Protein AF-A0AAW9W8T8-F1 (afdb_monomer)

Foldseek 3Di:
DPDPAPVVVCVVVVHDLVRLCVQLVHDSVVSVCCRVDVPDDPVSSVVRD

Mean predicted aligned error: 5.29 Å

Secondary structure (DSSP, 8-state):
-----HHHHHHHTT--HHHHHHHTTS-HHHHHHHHH--TT--HHHHH--

pLDDT: mean 81.75, std 11.81, range [44.72, 93.56]

Radius of gyration: 10.23 Å; Cα contacts (8 Å, |Δi|>4): 34; chains: 1; bounding box: 20×24×20 Å

Structure (mmCIF, N/CA/C/O backbone):
data_AF-A0AAW9W8T8-F1
#
_entr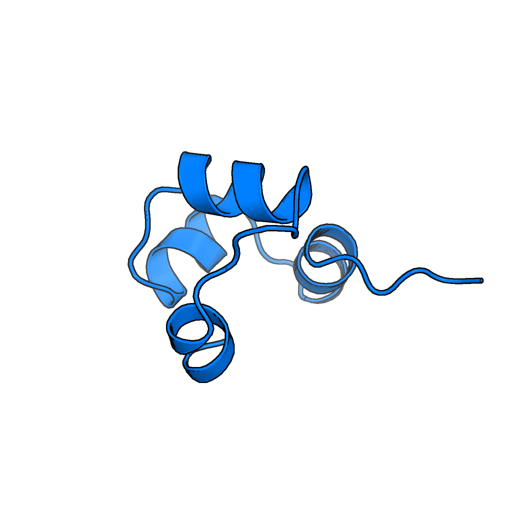y.id   AF-A0AAW9W8T8-F1
#
loop_
_atom_site.group_PDB
_atom_site.id
_atom_site.type_symbol
_atom_site.label_atom_id
_atom_site.label_alt_id
_atom_site.label_comp_id
_atom_site.label_asym_id
_atom_site.label_entity_id
_atom_site.label_seq_id
_atom_site.pdbx_PDB_ins_code
_atom_site.Cartn_x
_atom_site.Cartn_y
_atom_site.Cartn_z
_atom_site.occupancy
_atom_site.B_iso_or_equiv
_atom_site.auth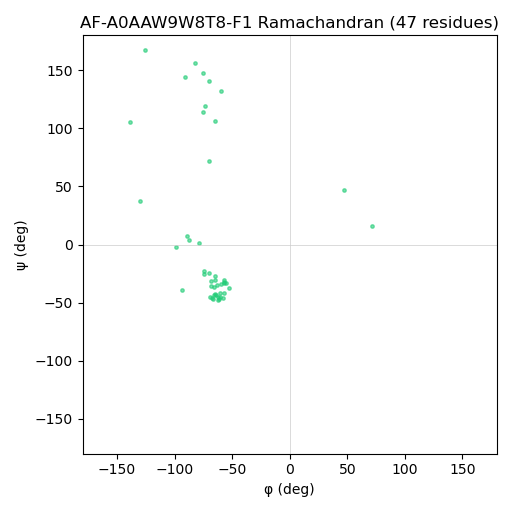_seq_id
_atom_site.auth_comp_id
_atom_site.auth_asym_id
_atom_site.auth_atom_id
_atom_site.pdbx_PDB_model_num
ATOM 1 N N . MET A 1 1 ? 8.021 -17.072 -13.104 1.00 44.72 1 MET A N 1
ATOM 2 C CA . MET A 1 1 ? 8.721 -16.405 -11.989 1.00 44.72 1 MET A CA 1
ATOM 3 C C . MET A 1 1 ? 7.660 -15.590 -11.275 1.00 44.72 1 MET A C 1
ATOM 5 O O . MET A 1 1 ? 7.149 -14.654 -11.876 1.00 44.72 1 MET A O 1
ATOM 9 N N . GLU A 1 2 ? 7.193 -16.027 -10.106 1.00 53.81 2 GLU A N 1
ATOM 10 C CA . GLU A 1 2 ? 6.186 -15.263 -9.363 1.00 53.81 2 GLU A CA 1
ATOM 11 C C . GLU A 1 2 ? 6.829 -13.947 -8.946 1.00 53.81 2 GLU A C 1
ATOM 13 O O . GLU A 1 2 ? 7.734 -13.909 -8.120 1.00 53.81 2 GLU A O 1
ATOM 18 N N . GLN A 1 3 ? 6.441 -12.867 -9.610 1.00 55.94 3 GLN A N 1
ATOM 19 C CA . GLN A 1 3 ? 6.900 -11.539 -9.260 1.00 55.94 3 GLN A CA 1
ATOM 20 C C . GLN A 1 3 ? 6.135 -11.147 -7.995 1.00 55.94 3 GLN A C 1
ATOM 22 O O . GLN A 1 3 ? 4.906 -11.036 -8.029 1.00 55.94 3 GLN A O 1
ATOM 27 N N . TRP A 1 4 ? 6.842 -10.990 -6.871 1.00 72.00 4 TRP A N 1
ATOM 28 C CA . TRP A 1 4 ? 6.273 -10.568 -5.586 1.00 72.00 4 TRP A CA 1
ATOM 29 C C . TRP A 1 4 ? 5.859 -9.095 -5.683 1.00 72.00 4 TRP A C 1
ATOM 31 O O . TRP A 1 4 ? 6.520 -8.188 -5.186 1.00 72.00 4 TRP A O 1
ATOM 41 N N . THR A 1 5 ? 4.787 -8.838 -6.426 1.00 85.56 5 THR A N 1
ATOM 42 C CA . THR A 1 5 ? 4.205 -7.506 -6.560 1.00 85.56 5 THR A CA 1
ATOM 43 C C . THR A 1 5 ? 3.439 -7.167 -5.288 1.00 85.56 5 THR A C 1
ATOM 45 O O . THR A 1 5 ? 2.815 -8.035 -4.678 1.00 85.56 5 THR A O 1
ATOM 48 N N . LEU A 1 6 ? 3.401 -5.888 -4.912 1.00 84.12 6 LEU A N 1
ATOM 49 C CA . LEU A 1 6 ? 2.611 -5.432 -3.761 1.00 84.12 6 LEU A CA 1
ATOM 50 C C . LEU A 1 6 ? 1.136 -5.822 -3.868 1.00 84.12 6 LEU A C 1
ATOM 52 O O . LEU A 1 6 ? 0.502 -6.156 -2.870 1.00 84.12 6 LEU A O 1
ATOM 56 N N . LYS A 1 7 ? 0.615 -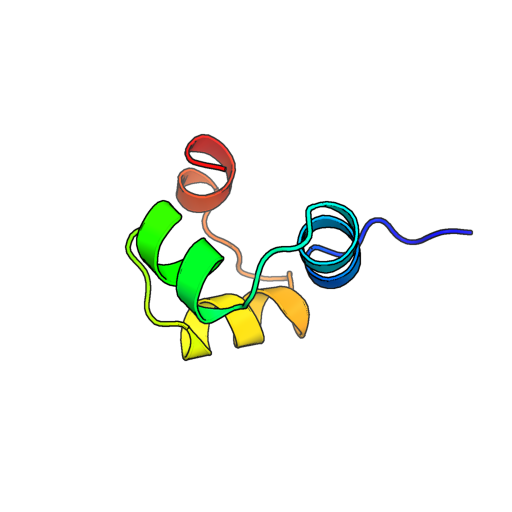5.861 -5.098 1.00 88.31 7 LYS A N 1
ATOM 57 C CA . LYS A 1 7 ? -0.729 -6.352 -5.388 1.00 88.31 7 LYS A CA 1
ATOM 58 C C . LYS A 1 7 ? -0.888 -7.825 -5.011 1.00 88.31 7 LYS A C 1
ATOM 60 O O . LYS A 1 7 ? -1.875 -8.168 -4.365 1.00 88.31 7 LYS A O 1
ATOM 65 N N . ALA A 1 8 ? 0.057 -8.681 -5.401 1.00 87.88 8 ALA A N 1
ATOM 66 C CA . ALA A 1 8 ? 0.036 -10.098 -5.045 1.00 87.88 8 ALA A CA 1
ATOM 67 C C . ALA A 1 8 ? 0.125 -10.284 -3.523 1.00 87.88 8 ALA A C 1
ATOM 69 O O . ALA A 1 8 ? -0.695 -11.001 -2.957 1.00 87.88 8 ALA A O 1
ATOM 70 N N . CYS A 1 9 ? 1.024 -9.561 -2.846 1.00 87.75 9 CYS A N 1
ATOM 71 C CA . CYS A 1 9 ? 1.137 -9.592 -1.384 1.00 87.75 9 CYS A CA 1
ATOM 72 C C . CYS A 1 9 ? -0.175 -9.183 -0.699 1.00 87.75 9 CYS A C 1
ATOM 74 O O . CYS A 1 9 ? -0.646 -9.873 0.203 1.00 87.75 9 CYS A O 1
ATOM 76 N N . ARG A 1 10 ? -0.809 -8.099 -1.164 1.00 90.12 10 ARG A N 1
ATOM 77 C CA . ARG A 1 10 ? -2.096 -7.642 -0.629 1.00 90.12 10 ARG A CA 1
ATOM 78 C C . ARG A 1 10 ? -3.196 -8.690 -0.814 1.00 90.12 10 ARG A C 1
ATOM 80 O O . ARG A 1 10 ? -3.958 -8.934 0.119 1.00 90.12 10 ARG A O 1
ATOM 87 N N . VAL A 1 11 ? -3.310 -9.260 -2.015 1.00 90.19 11 VAL A N 1
ATOM 88 C CA . VAL A 1 11 ? -4.348 -10.250 -2.344 1.00 90.19 11 VAL A CA 1
ATOM 89 C C . VAL A 1 11 ? -4.142 -11.539 -1.549 1.00 90.19 11 VAL A C 1
ATOM 91 O O . VAL A 1 11 ? -5.105 -12.031 -0.970 1.00 90.19 11 VAL A O 1
ATOM 94 N N . ASN A 1 12 ? -2.905 -12.029 -1.438 1.00 88.56 12 ASN A N 1
ATOM 95 C CA . ASN A 1 12 ? -2.581 -13.222 -0.649 1.00 88.56 12 ASN A CA 1
ATOM 96 C C . ASN A 1 12 ? -2.872 -13.026 0.844 1.00 88.56 12 ASN A C 1
ATOM 98 O O . ASN A 1 12 ? -3.325 -13.948 1.511 1.00 88.56 12 ASN A O 1
ATOM 102 N N . ALA A 1 13 ? -2.671 -11.813 1.357 1.00 88.62 13 ALA A N 1
ATOM 103 C CA . ALA A 1 13 ? -3.022 -11.453 2.727 1.00 88.62 13 ALA A CA 1
ATOM 104 C C . ALA A 1 13 ? -4.527 -11.159 2.928 1.00 88.62 13 ALA A C 1
ATOM 106 O O . ALA A 1 13 ? -4.939 -10.803 4.030 1.00 88.62 13 ALA A O 1
ATOM 107 N N . GLY A 1 14 ? -5.361 -11.273 1.885 1.00 92.44 14 GLY A N 1
ATOM 108 C CA . GLY A 1 14 ? -6.812 -11.074 1.972 1.00 92.44 14 GLY A CA 1
ATOM 109 C C . GLY A 1 14 ? -7.249 -9.620 2.178 1.00 92.44 14 GLY A C 1
ATOM 110 O O . GLY A 1 14 ? -8.397 -9.367 2.544 1.00 92.44 14 GLY A O 1
ATOM 111 N N . TYR A 1 15 ? -6.364 -8.646 1.946 1.00 91.81 15 TYR A N 1
ATOM 112 C CA . TYR A 1 15 ? -6.671 -7.239 2.184 1.00 91.81 15 TYR A CA 1
ATOM 113 C C . TYR A 1 15 ? -7.244 -6.531 0.950 1.00 91.81 15 TYR A C 1
ATOM 115 O O . TYR A 1 15 ? -6.821 -6.696 -0.199 1.00 91.81 15 TYR A O 1
ATOM 123 N N . THR A 1 16 ? -8.175 -5.618 1.201 1.00 93.56 16 THR A N 1
ATOM 124 C CA . THR A 1 16 ? -8.609 -4.620 0.218 1.00 93.56 16 THR A CA 1
ATOM 125 C C . THR A 1 16 ? -7.648 -3.432 0.193 1.00 93.56 16 THR A C 1
ATOM 127 O O . THR A 1 16 ? -7.000 -3.111 1.191 1.00 93.56 16 THR A O 1
ATOM 130 N N . LEU A 1 17 ? -7.601 -2.705 -0.929 1.00 91.44 17 LEU A N 1
ATOM 131 C CA . LEU A 1 17 ? -6.816 -1.466 -1.046 1.00 91.44 17 LEU A CA 1
ATOM 132 C C . LEU A 1 17 ? -7.134 -0.461 0.070 1.00 91.44 17 LEU A C 1
ATOM 134 O O . LEU A 1 17 ? -6.238 0.197 0.583 1.00 91.44 17 LEU A O 1
ATOM 138 N N . ARG A 1 18 ? -8.407 -0.362 0.474 1.00 92.00 18 ARG A N 1
ATOM 139 C CA . ARG A 1 18 ? -8.848 0.550 1.540 1.00 92.00 18 ARG A CA 1
ATOM 140 C C . ARG A 1 18 ? -8.332 0.137 2.918 1.00 92.00 18 ARG A C 1
ATOM 142 O O . ARG A 1 18 ? -8.028 1.010 3.723 1.00 92.00 18 ARG A O 1
ATOM 149 N N . GLN A 1 19 ? -8.240 -1.162 3.199 1.00 92.44 19 GLN A N 1
ATOM 150 C CA . GLN A 1 19 ? -7.683 -1.652 4.463 1.00 92.44 19 GLN A CA 1
ATOM 151 C C . GLN A 1 19 ? -6.179 -1.388 4.539 1.00 92.44 19 GLN A C 1
ATOM 153 O O . GLN A 1 19 ? -5.718 -0.849 5.540 1.00 92.44 19 GLN A O 1
ATOM 158 N N . VAL A 1 20 ? -5.439 -1.672 3.462 1.00 90.44 20 VAL A N 1
ATOM 159 C CA . VAL A 1 20 ? -4.000 -1.362 3.394 1.00 90.44 20 VAL A CA 1
ATOM 160 C C . VAL A 1 20 ? -3.767 0.138 3.538 1.00 90.44 20 VAL A C 1
ATOM 162 O O . VAL A 1 20 ? -2.946 0.551 4.345 1.00 90.44 20 VAL A O 1
ATOM 165 N N . ALA A 1 21 ? -4.551 0.954 2.834 1.00 90.62 21 ALA A N 1
ATOM 166 C CA . ALA A 1 21 ? -4.492 2.411 2.907 1.00 90.62 21 ALA A CA 1
ATOM 167 C C . ALA A 1 21 ? -4.699 2.950 4.331 1.00 90.62 21 ALA A C 1
ATOM 169 O O . ALA A 1 21 ? -3.962 3.832 4.761 1.00 90.62 21 ALA A O 1
ATOM 170 N N . LYS A 1 22 ? -5.648 2.382 5.088 1.00 91.25 22 LYS A N 1
ATOM 171 C CA . LYS A 1 22 ? -5.834 2.718 6.507 1.00 91.25 22 LYS A CA 1
ATOM 172 C C . LYS A 1 22 ? -4.633 2.311 7.362 1.00 91.25 22 LYS A C 1
ATOM 174 O O . LYS A 1 22 ? -4.222 3.097 8.204 1.00 91.25 22 LYS A O 1
ATOM 179 N N . LYS A 1 23 ? -4.071 1.117 7.139 1.00 88.69 23 LYS A N 1
ATOM 180 C CA . LYS A 1 23 ? -2.930 0.595 7.912 1.00 88.69 23 LYS A CA 1
ATOM 181 C C . LYS A 1 23 ? -1.676 1.456 7.727 1.00 88.69 23 LYS A C 1
ATOM 183 O O . LYS A 1 23 ? -1.033 1.803 8.704 1.00 88.69 23 LYS A O 1
ATOM 188 N N . VAL A 1 24 ? -1.395 1.859 6.487 1.00 85.88 24 VAL A N 1
ATOM 189 C CA . VAL A 1 24 ? -0.236 2.701 6.128 1.00 85.88 24 VAL A CA 1
ATOM 190 C C . VAL A 1 24 ? -0.532 4.206 6.188 1.00 85.88 24 VAL A C 1
ATOM 192 O O . VAL A 1 24 ? 0.276 5.014 5.738 1.00 85.88 24 VAL A O 1
ATOM 195 N N . ASN A 1 25 ? -1.712 4.595 6.690 1.00 86.94 25 ASN A N 1
ATOM 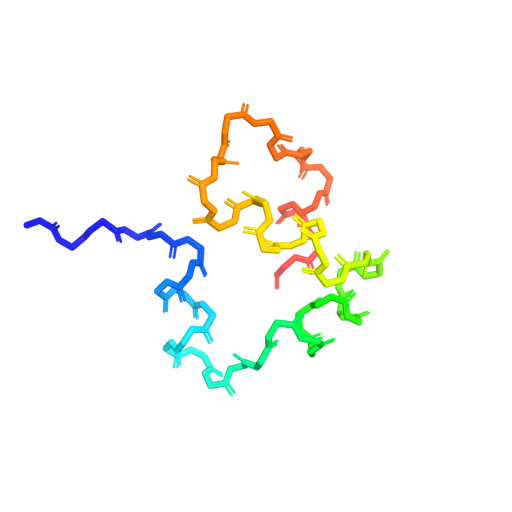196 C CA . ASN A 1 25 ? -2.184 5.980 6.774 1.00 86.94 25 ASN A CA 1
ATOM 197 C C . ASN A 1 25 ? -1.990 6.788 5.467 1.00 86.94 25 ASN A C 1
ATOM 199 O O . ASN A 1 25 ? -1.479 7.911 5.458 1.00 86.94 25 ASN A O 1
ATOM 203 N N . LYS A 1 26 ? -2.375 6.201 4.329 1.00 88.12 26 LYS A N 1
ATOM 204 C CA . LYS A 1 26 ? -2.360 6.849 3.006 1.00 88.12 26 LYS A CA 1
ATOM 205 C C . LYS A 1 26 ? -3.730 6.776 2.345 1.00 88.12 26 LYS A C 1
ATOM 207 O O . LYS A 1 26 ? -4.611 6.020 2.739 1.00 88.12 26 LYS A O 1
ATOM 212 N N . ASN A 1 27 ? -3.902 7.543 1.274 1.00 90.69 27 ASN A N 1
ATOM 213 C CA . ASN A 1 27 ? -5.059 7.410 0.399 1.00 90.69 27 ASN A CA 1
ATOM 214 C C . ASN A 1 27 ? -4.969 6.092 -0.403 1.00 90.69 27 ASN A C 1
ATOM 216 O O . ASN A 1 27 ? -3.903 5.715 -0.892 1.00 90.69 27 ASN A O 1
ATOM 220 N N . PHE A 1 28 ? -6.099 5.406 -0.586 1.00 90.12 28 PHE A N 1
ATOM 221 C CA . PHE A 1 28 ? -6.195 4.180 -1.386 1.00 90.12 28 PHE A CA 1
ATOM 222 C C . PHE A 1 28 ? -5.728 4.367 -2.837 1.00 90.12 28 PHE A C 1
ATOM 224 O O . PHE A 1 28 ? -5.202 3.432 -3.436 1.00 90.12 28 PHE A O 1
ATOM 231 N N . GLN A 1 29 ? -5.886 5.570 -3.398 1.00 90.50 29 GLN A N 1
ATOM 232 C CA . GLN A 1 29 ? -5.401 5.914 -4.739 1.00 90.50 29 GLN A CA 1
ATOM 233 C C . GLN A 1 29 ? -3.871 5.881 -4.800 1.00 90.50 29 GLN A C 1
ATOM 235 O O . GLN A 1 29 ? -3.301 5.429 -5.791 1.00 90.50 29 GLN A O 1
ATOM 240 N N . THR A 1 30 ? -3.209 6.306 -3.722 1.00 88.44 30 THR A N 1
ATOM 241 C CA . THR A 1 30 ? -1.752 6.269 -3.582 1.00 88.44 30 THR A CA 1
ATOM 242 C C . THR A 1 30 ? -1.255 4.828 -3.492 1.00 88.44 30 THR A C 1
ATOM 244 O O . THR A 1 30 ? -0.355 4.451 -4.234 1.00 88.44 30 THR A O 1
ATOM 247 N N . VAL A 1 31 ? -1.906 3.985 -2.682 1.00 88.81 31 VAL A N 1
ATOM 248 C CA . VAL A 1 31 ? -1.590 2.545 -2.608 1.00 88.81 31 VAL A CA 1
ATOM 249 C C . VAL A 1 31 ? -1.805 1.864 -3.964 1.00 88.81 31 VAL A C 1
ATOM 251 O O . VAL A 1 31 ? -0.962 1.097 -4.418 1.00 88.81 31 VAL A O 1
ATOM 254 N N . SER A 1 32 ? -2.888 2.200 -4.671 1.00 90.19 32 SER A N 1
ATOM 255 C CA . SER A 1 32 ? -3.126 1.678 -6.020 1.00 90.19 32 SER A CA 1
ATOM 256 C C . SER A 1 32 ? -2.084 2.145 -7.038 1.00 90.19 32 SER A C 1
ATOM 258 O O . SER A 1 32 ? -1.842 1.411 -7.996 1.00 90.19 32 SER A O 1
ATOM 260 N N . LYS A 1 33 ? -1.505 3.344 -6.881 1.00 89.94 33 LYS A N 1
ATOM 261 C CA . LYS A 1 33 ? -0.373 3.789 -7.703 1.00 89.94 33 LYS A CA 1
ATOM 262 C C . LYS A 1 33 ? 0.859 2.942 -7.414 1.00 89.94 33 LYS A C 1
ATOM 264 O O . LYS A 1 33 ? 1.427 2.437 -8.368 1.00 89.94 33 LYS A O 1
ATOM 269 N N . TYR A 1 34 ? 1.192 2.703 -6.146 1.00 88.38 34 TYR A N 1
ATOM 270 C CA . TYR A 1 34 ? 2.324 1.849 -5.762 1.00 88.38 34 TYR A CA 1
ATOM 271 C C . TYR A 1 34 ? 2.200 0.413 -6.281 1.00 88.38 34 TYR A C 1
ATOM 273 O O . TYR A 1 34 ? 3.193 -0.197 -6.651 1.00 88.38 34 TYR A O 1
ATOM 281 N N . GLU A 1 35 ? 0.981 -0.128 -6.358 1.00 86.75 35 GLU A N 1
ATOM 282 C CA . GLU A 1 35 ? 0.744 -1.451 -6.952 1.00 86.75 35 GLU A CA 1
ATOM 283 C C . GLU A 1 35 ? 0.925 -1.496 -8.475 1.00 86.75 35 GLU A C 1
ATOM 285 O O . GLU A 1 35 ? 1.144 -2.576 -9.022 1.00 86.75 35 GLU A O 1
ATOM 290 N N . LYS A 1 36 ? 0.778 -0.358 -9.164 1.00 86.12 36 LYS A N 1
ATOM 291 C CA . LYS A 1 36 ? 0.928 -0.249 -10.624 1.00 86.12 36 LYS A CA 1
ATOM 292 C C . LYS A 1 36 ? 2.338 0.160 -11.033 1.00 86.12 36 LYS A C 1
ATOM 294 O O . LYS A 1 36 ? 2.834 -0.323 -12.042 1.00 86.12 36 LYS A O 1
ATOM 299 N N . ASP A 1 37 ? 2.938 1.061 -10.268 1.00 80.62 37 ASP A N 1
ATOM 300 C CA . ASP A 1 37 ? 4.257 1.625 -10.491 1.00 80.62 37 ASP A CA 1
ATOM 301 C C . ASP A 1 37 ? 4.988 1.736 -9.149 1.00 80.62 37 ASP A C 1
ATOM 303 O O . ASP A 1 37 ? 4.690 2.590 -8.306 1.00 80.62 37 ASP A O 1
ATOM 307 N N . SER A 1 38 ? 5.945 0.830 -8.960 1.00 71.56 38 SER A N 1
ATOM 308 C CA . SER A 1 38 ? 6.725 0.702 -7.730 1.00 71.56 38 SER A CA 1
ATOM 309 C C . SER A 1 38 ? 7.970 1.596 -7.707 1.00 71.56 38 SER A C 1
ATOM 311 O O . SER A 1 38 ? 8.750 1.518 -6.761 1.00 71.56 38 SER A O 1
ATOM 313 N N . THR A 1 39 ? 8.185 2.430 -8.729 1.00 72.00 39 THR A N 1
ATOM 314 C CA . THR A 1 39 ? 9.437 3.188 -8.910 1.00 72.00 39 THR A CA 1
ATOM 315 C C . THR A 1 39 ? 9.673 4.220 -7.802 1.00 72.00 39 THR A C 1
ATOM 317 O O . THR A 1 39 ? 10.815 4.547 -7.496 1.00 72.00 39 THR A O 1
ATOM 320 N N . TYR A 1 40 ? 8.603 4.722 -7.172 1.00 70.50 40 TYR A N 1
ATOM 321 C CA . TYR A 1 4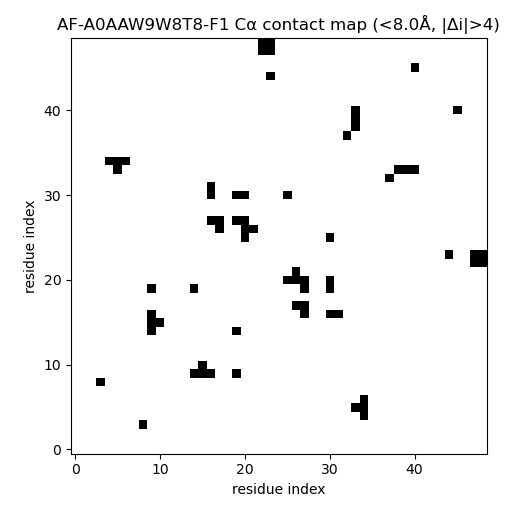0 ? 8.659 5.831 -6.209 1.00 70.50 40 TYR A CA 1
ATOM 322 C C . TYR A 1 40 ? 7.926 5.538 -4.893 1.00 70.50 40 TYR A C 1
ATOM 324 O O . TYR A 1 40 ? 7.260 6.404 -4.317 1.00 70.50 40 TYR A O 1
ATOM 332 N N . ILE A 1 41 ? 8.010 4.298 -4.411 1.00 78.31 41 ILE A N 1
ATOM 333 C CA . ILE A 1 41 ? 7.460 3.946 -3.100 1.00 78.31 41 ILE A CA 1
ATOM 334 C C . ILE A 1 41 ? 8.383 4.524 -2.024 1.00 78.31 41 ILE A C 1
ATOM 336 O O . ILE A 1 41 ? 9.554 4.145 -1.973 1.00 78.31 41 ILE A O 1
ATOM 340 N N . PRO A 1 42 ? 7.896 5.429 -1.157 1.00 77.19 42 PRO A N 1
ATOM 341 C CA . PRO A 1 42 ? 8.709 5.959 -0.074 1.00 77.19 42 PRO A CA 1
ATOM 342 C C . PRO A 1 42 ? 9.161 4.817 0.832 1.00 77.19 42 PRO A C 1
ATOM 344 O O . PRO A 1 42 ? 8.335 4.010 1.256 1.00 77.19 42 PRO A O 1
ATOM 347 N N . PHE A 1 43 ? 10.450 4.770 1.167 1.00 73.19 43 PHE A N 1
ATOM 348 C CA . PHE A 1 43 ? 10.992 3.735 2.052 1.00 73.19 43 PHE A CA 1
ATOM 349 C C . PHE A 1 43 ? 10.288 3.706 3.418 1.00 73.19 43 PHE A C 1
ATOM 351 O O . PHE A 1 43 ? 10.073 2.641 3.985 1.00 73.19 43 PHE A O 1
ATOM 358 N N . GLU A 1 44 ? 9.839 4.864 3.907 1.00 70.38 44 GLU A N 1
ATOM 359 C CA . GLU A 1 44 ? 9.040 4.964 5.133 1.00 70.38 44 GLU A CA 1
ATOM 360 C C . GLU A 1 44 ? 7.751 4.133 5.071 1.00 70.38 44 GLU A C 1
ATOM 362 O O . GLU A 1 44 ? 7.362 3.538 6.067 1.00 70.38 44 GLU A O 1
ATOM 367 N N . LEU A 1 45 ? 7.135 4.001 3.891 1.00 70.44 45 LEU A N 1
ATOM 368 C CA . LEU A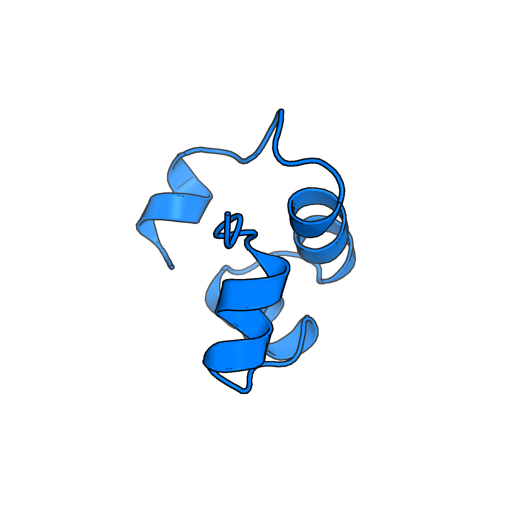 1 45 ? 5.937 3.180 3.707 1.00 70.44 45 LEU A CA 1
ATOM 369 C C . LEU A 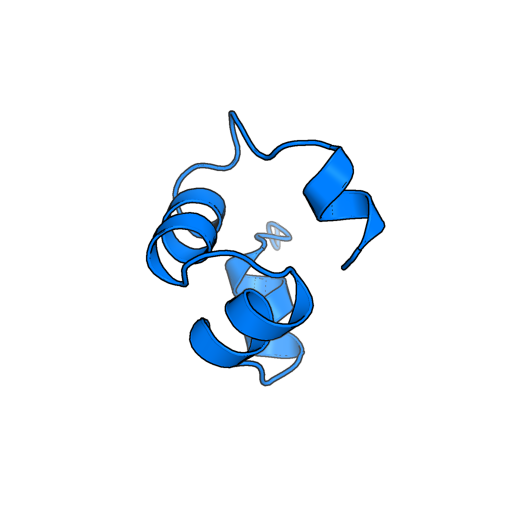1 45 ? 6.227 1.680 3.868 1.00 70.44 45 LEU A C 1
ATOM 371 O O . LEU A 1 45 ? 5.357 0.930 4.296 1.00 70.44 45 LEU A O 1
ATOM 375 N N . LEU A 1 46 ? 7.436 1.237 3.507 1.00 70.25 46 LEU A N 1
ATOM 376 C CA . LEU A 1 46 ? 7.853 -0.160 3.658 1.00 70.25 46 LEU A CA 1
ATOM 377 C C . LEU A 1 46 ? 8.144 -0.519 5.116 1.00 70.25 46 LEU A C 1
ATOM 379 O O . LEU A 1 46 ? 8.085 -1.690 5.470 1.00 70.25 46 LEU A O 1
ATOM 383 N N . LYS A 1 47 ? 8.448 0.473 5.956 1.00 68.50 47 LYS A N 1
ATOM 384 C CA . LYS A 1 47 ? 8.740 0.262 7.375 1.00 68.50 47 LYS A CA 1
ATOM 385 C C . LYS A 1 47 ? 7.484 -0.047 8.201 1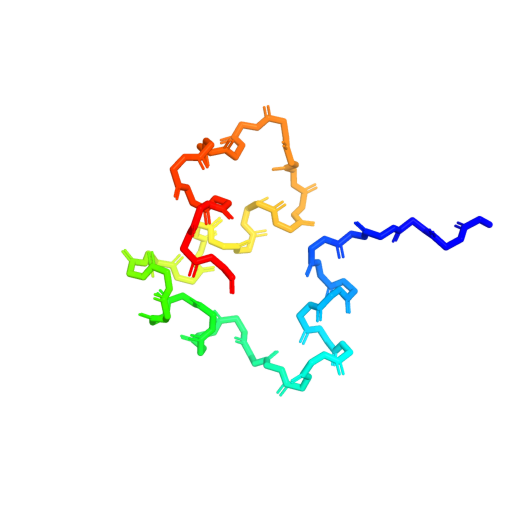.00 68.50 47 LYS A C 1
ATOM 387 O O . LYS A 1 47 ? 7.595 -0.714 9.225 1.00 68.50 47 LYS A O 1
ATOM 392 N N . ASP A 1 48 ? 6.319 0.406 7.738 1.00 59.94 48 ASP A N 1
ATOM 393 C CA . ASP A 1 48 ? 5.036 0.296 8.450 1.00 59.94 48 ASP A CA 1
ATOM 394 C C . ASP A 1 48 ? 4.150 -0.879 7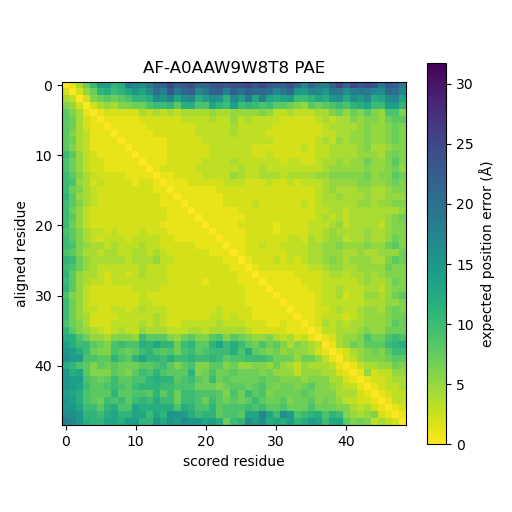.973 1.00 59.94 48 ASP A C 1
ATOM 396 O O . ASP A 1 48 ? 3.048 -1.082 8.499 1.00 59.94 48 ASP A O 1
ATOM 400 N N . LEU A 1 49 ? 4.587 -1.634 6.955 1.00 59.81 49 LEU A N 1
ATOM 401 C CA . LEU A 1 49 ? 3.830 -2.746 6.358 1.00 59.81 49 LEU A CA 1
ATOM 402 C C . LEU A 1 49 ? 4.049 -4.069 7.093 1.00 59.81 49 LEU A C 1
ATOM 404 O O . LEU A 1 49 ? 3.002 -4.661 7.485 1.00 59.81 49 LEU A O 1
#

Solvent-accessible surface area (backbone atoms only — not comparable to full-atom values): 3071 Å² total; per-residue (Å²): 130,89,71,90,39,64,51,55,54,35,53,76,69,71,50,52,62,63,56,51,13,60,71,65,73,47,56,40,70,57,51,53,43,43,52,75,50,66,90,78,61,58,68,71,61,67,75,65,110

Nearest PDB structures (foldseek):
  3f51-assembly1_A  TM=9.259E-01  e=8.816E-02  Corynebacterium glutamicum
  4iwr-assembly1_B  TM=8.784E-01  e=7.204E-02  Enterobacter sp. RFL1396
  3fya-assembly1_A  TM=8.607E-01  e=8.242E-02  Enterobacter sp. RFL1396
  2xj3-assembly1_B  TM=8.530E-01  e=2.262E-01  Enterococcus faecalis
  2eby-assembly1_B  TM=8.133E-01  e=5.803E-01  Escherichia coli

Organism: Streptococcus pneumoniae (NCBI:txid1313)

InterPro domains:
  IPR001387 Cro/C1-type, helix-turn-helix domain [PF01381] (6-49)
  IPR001387 Cro/C1-type, helix-turn-helix domain [PS50943] (6-49)
  IPR001387 Cro/C1-type, helix-turn-helix domain [cd00093] (6-49)
  IPR010982 Lambda repressor-like, DNA-binding domain superfamily [G3DSA:1.10.260.40] (3-49)
  IPR010982 Lambda repressor-like, DNA-binding domain superfamily [SSF47413] (5-48)

Sequence (49 aa):
MEQWTLKACRVNAGYTLRQVAKKVNKNFQTVSKYEKDSTYIPFELLKDL